Protein AF-A0AAD6XLP4-F1 (afdb_monomer_lite)

Foldseek 3Di:
DVLVVVLVVLVVVLVVCCVPCVPDDVVVVVLSVVLNVLSVVLVVLVVVLCCVVCPVCPPPVVSVVDPPPSNLCNLQSVLVSLLSVLVVVLVVCVVVPVDNPVNVVSVVVSVVSNVVSVVVSVVVVVVD

pLDDT: mean 75.79, std 9.92, range [48.72, 87.31]

Secondary structure (DSSP, 8-state):
-HHHHHHHHHHHHHHHHHHH-TTS-HHHHHHHHHHHHHHHHHHHHHHHHHHIIIIISTT-HHHHHS--TTTTTHHHHHHHHHHHHHHHHHHHHHHH-S--HHHHHHHHHHHHHHHHHHHHHHHHHHH-

Radius of gyration: 17.96 Å; chains: 1; bounding box: 37×32×52 Å

Sequence (128 aa):
MWSYGLYGMLVVQVYMYSEVFPKDRRGIKILVWSMFILETIFTIFTTIAAWNDYGRGWGDLQTLVVIDWSWSPLPGLNAILAGMAQSFYIWRIWSLMNALWLPIGIGCVMVMQVTTAFYFGAVVRFFI

Structure (mmCIF, N/CA/C/O backbone):
data_AF-A0AAD6XLP4-F1
#
_entry.id   AF-A0AAD6XLP4-F1
#
loop_
_atom_site.group_PDB
_atom_site.id
_atom_site.type_symbol
_atom_site.label_atom_id
_atom_site.label_alt_id
_atom_site.label_comp_id
_atom_site.label_asym_id
_atom_site.label_entity_id
_atom_site.label_seq_id
_atom_site.pdbx_PDB_ins_code
_atom_site.Cartn_x
_atom_site.Cartn_y
_atom_site.Cartn_z
_atom_site.occupancy
_atom_site.B_iso_or_equiv
_atom_site.auth_seq_id
_atom_site.auth_comp_id
_atom_site.auth_asym_id
_atom_site.auth_atom_id
_atom_site.pdbx_PDB_model_num
ATOM 1 N N . MET A 1 1 ? -5.030 5.029 -13.442 1.00 56.72 1 MET A N 1
ATOM 2 C CA . MET A 1 1 ? -5.777 6.310 -13.503 1.00 56.72 1 MET A CA 1
ATOM 3 C C . MET A 1 1 ? -6.787 6.459 -12.365 1.00 56.72 1 MET A C 1
ATOM 5 O O . MET A 1 1 ? -6.678 7.437 -11.642 1.00 56.72 1 MET A O 1
ATOM 9 N N . TRP A 1 2 ? -7.692 5.499 -12.121 1.00 69.75 2 TRP A N 1
ATOM 10 C CA . TRP A 1 2 ? -8.629 5.544 -10.975 1.00 69.75 2 TRP A CA 1
ATOM 11 C C . TRP A 1 2 ? -7.956 5.609 -9.590 1.00 69.75 2 TRP A C 1
ATOM 13 O O . TRP A 1 2 ? -8.510 6.188 -8.658 1.00 69.75 2 TRP A O 1
ATOM 23 N N . SER A 1 3 ? -6.737 5.078 -9.472 1.00 74.62 3 SER A N 1
ATOM 24 C CA . SER A 1 3 ? -5.952 5.028 -8.233 1.00 74.62 3 SER A CA 1
ATOM 25 C C . SER A 1 3 ? -5.701 6.405 -7.606 1.00 74.62 3 SER A C 1
ATOM 27 O O . SER A 1 3 ? -5.792 6.538 -6.394 1.00 74.62 3 SER A O 1
ATOM 29 N N . TYR A 1 4 ? -5.483 7.453 -8.409 1.00 78.56 4 TYR A N 1
ATOM 30 C CA . TYR A 1 4 ? -5.240 8.809 -7.893 1.00 78.56 4 TYR A CA 1
ATOM 31 C C . TYR A 1 4 ? -6.478 9.415 -7.212 1.00 78.56 4 TYR A C 1
ATOM 33 O O . TYR A 1 4 ? -6.361 10.106 -6.202 1.00 78.56 4 TYR A O 1
ATOM 41 N N . GLY A 1 5 ? -7.678 9.123 -7.727 1.00 82.19 5 GLY A N 1
ATOM 42 C CA . GLY A 1 5 ? -8.930 9.549 -7.096 1.00 82.19 5 GLY A CA 1
ATOM 43 C C . GLY A 1 5 ? -9.208 8.789 -5.796 1.00 82.19 5 GLY A C 1
ATOM 44 O O . GLY A 1 5 ? -9.621 9.383 -4.800 1.00 82.19 5 GLY A O 1
ATOM 45 N N . LEU A 1 6 ? -8.923 7.483 -5.783 1.00 82.88 6 LEU A N 1
ATOM 46 C CA . LEU A 1 6 ? -9.027 6.646 -4.583 1.00 82.88 6 LEU A CA 1
ATOM 47 C C . LEU A 1 6 ? -8.020 7.065 -3.505 1.00 82.88 6 LEU A C 1
ATOM 49 O O . LEU A 1 6 ? -8.377 7.093 -2.330 1.00 82.88 6 LEU A O 1
ATOM 53 N N . TYR A 1 7 ? -6.815 7.481 -3.899 1.00 83.75 7 TYR A N 1
ATOM 54 C CA . TYR A 1 7 ? -5.825 8.055 -2.991 1.00 83.75 7 TYR A CA 1
ATOM 55 C C . TYR A 1 7 ? -6.348 9.331 -2.314 1.00 83.75 7 TYR A C 1
ATOM 57 O O . TYR A 1 7 ? -6.255 9.468 -1.096 1.00 83.75 7 TYR A O 1
ATOM 65 N N . GLY A 1 8 ? -6.998 10.226 -3.067 1.00 82.75 8 GLY A N 1
ATOM 66 C CA . GLY A 1 8 ? -7.658 11.407 -2.498 1.00 82.75 8 GLY A CA 1
ATOM 67 C C . GLY A 1 8 ? -8.740 11.052 -1.470 1.00 82.75 8 GLY A C 1
ATOM 68 O O . GLY A 1 8 ? -8.792 11.646 -0.393 1.00 82.75 8 GLY A O 1
ATOM 69 N N . MET A 1 9 ? -9.564 10.037 -1.748 1.00 86.94 9 MET A N 1
ATOM 70 C CA . MET A 1 9 ? -10.538 9.532 -0.770 1.00 86.94 9 MET A CA 1
ATOM 71 C C . MET A 1 9 ? -9.865 8.944 0.476 1.00 86.94 9 MET A C 1
ATOM 73 O O . MET A 1 9 ? -10.330 9.186 1.588 1.00 86.94 9 MET A O 1
ATOM 77 N N . LEU A 1 10 ? -8.762 8.213 0.311 1.00 85.69 10 LEU A N 1
ATOM 78 C CA . LEU A 1 10 ? -8.002 7.629 1.414 1.00 85.69 10 LEU A CA 1
ATOM 79 C C . LEU A 1 10 ? -7.412 8.712 2.335 1.00 85.69 10 LEU A C 1
ATOM 81 O O . LEU A 1 10 ? -7.503 8.586 3.554 1.00 85.69 10 LEU A O 1
ATOM 85 N N . VAL A 1 11 ? -6.910 9.822 1.781 1.00 86.56 11 VAL A N 1
ATOM 86 C CA . VAL A 1 11 ? -6.460 10.989 2.569 1.00 86.56 11 VAL A CA 1
ATOM 87 C C . VAL A 1 11 ? -7.596 11.524 3.450 1.00 86.56 11 VAL A C 1
ATOM 89 O O . VAL A 1 11 ? -7.409 11.733 4.650 1.00 86.56 11 VAL A O 1
ATOM 92 N N . VAL A 1 12 ? -8.794 11.697 2.882 1.00 86.81 12 VAL A N 1
ATOM 93 C CA . VAL A 1 12 ? -9.970 12.177 3.630 1.00 86.81 12 VAL A CA 1
ATOM 94 C C . VAL A 1 12 ? -10.379 11.183 4.721 1.00 86.81 12 VAL A C 1
ATOM 96 O O . VAL A 1 12 ? -10.708 11.595 5.835 1.00 86.81 12 VAL A O 1
ATOM 99 N N . GLN A 1 13 ? -10.321 9.878 4.441 1.00 84.62 13 GLN A N 1
ATOM 100 C CA . GLN A 1 13 ? -10.617 8.832 5.425 1.00 84.62 13 GLN A CA 1
ATOM 101 C C . GLN A 1 13 ? -9.659 8.878 6.625 1.00 84.62 13 GLN A C 1
ATOM 103 O O . GLN A 1 13 ? -10.112 8.803 7.768 1.00 84.62 13 GLN A O 1
ATOM 108 N N . VAL A 1 14 ? -8.353 9.048 6.386 1.00 84.88 14 VAL A N 1
ATOM 109 C CA . VAL A 1 14 ? -7.335 9.159 7.449 1.00 84.88 14 VAL A CA 1
ATOM 110 C C . VAL A 1 14 ? -7.518 10.439 8.267 1.00 84.88 14 VAL A C 1
ATOM 112 O O . VAL A 1 14 ? -7.403 10.414 9.498 1.00 84.88 14 VAL A O 1
ATOM 115 N N . TYR A 1 15 ? -7.844 11.546 7.598 1.00 84.19 15 TYR A N 1
ATOM 116 C CA . TYR A 1 15 ? -8.113 12.823 8.251 1.00 84.19 15 TYR A CA 1
ATOM 117 C C . TYR A 1 15 ? -9.326 12.732 9.188 1.00 84.19 15 TYR A C 1
ATOM 119 O O . TYR A 1 15 ? -9.201 12.995 10.384 1.00 84.19 15 TYR A O 1
ATOM 127 N N . MET A 1 16 ? -10.470 12.248 8.687 1.00 83.56 16 MET A N 1
ATOM 128 C CA . MET A 1 16 ? -11.672 12.075 9.511 1.00 83.56 16 MET A CA 1
ATOM 129 C C . MET A 1 16 ? -11.451 11.103 10.675 1.00 83.56 16 MET A C 1
ATOM 131 O O . MET A 1 16 ? -11.938 11.343 11.778 1.00 83.56 16 MET A O 1
ATOM 135 N N . TYR A 1 17 ? -10.696 10.021 10.467 1.00 81.56 17 TYR A N 1
ATOM 136 C CA . TYR A 1 17 ? -10.372 9.076 11.538 1.00 81.56 17 TYR A CA 1
ATOM 137 C C . TYR A 1 17 ? -9.555 9.725 12.667 1.00 81.56 17 TYR A C 1
ATOM 139 O O . TYR A 1 17 ? -9.792 9.449 13.846 1.00 81.56 17 TYR A O 1
ATOM 147 N N . SER A 1 18 ? -8.618 10.608 12.314 1.00 79.94 18 SER A N 1
ATOM 148 C CA . SER A 1 18 ? -7.764 11.303 13.283 1.00 79.94 18 SER A CA 1
ATOM 14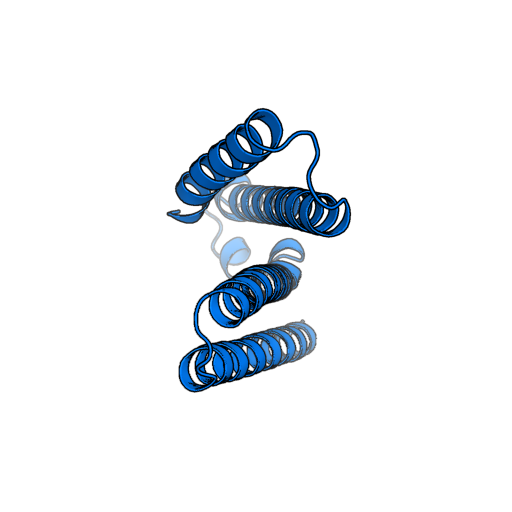9 C C . SER A 1 18 ? -8.551 12.283 14.158 1.00 79.94 18 SER A C 1
ATOM 151 O O . SER A 1 18 ? -8.300 12.346 15.362 1.00 79.94 18 SER A O 1
ATOM 153 N N . GLU A 1 19 ? -9.528 12.980 13.572 1.00 80.56 19 GLU A N 1
ATOM 154 C CA . GLU A 1 19 ? -10.409 13.940 14.257 1.00 80.56 19 GLU A CA 1
ATOM 155 C C . GLU A 1 19 ? -11.461 13.254 15.145 1.00 80.56 19 GLU A C 1
ATOM 157 O O . GLU A 1 19 ? -11.646 13.622 16.304 1.00 80.56 19 GLU A O 1
ATOM 162 N N . VAL A 1 20 ? -12.144 12.223 14.634 1.00 79.31 20 VAL A N 1
ATOM 163 C CA . VAL A 1 20 ? -13.292 11.607 15.330 1.00 79.31 20 VAL A CA 1
ATOM 164 C C . VAL A 1 20 ? -12.857 10.677 16.470 1.00 79.31 20 VAL A C 1
ATOM 166 O O . VAL A 1 20 ? -13.566 10.551 17.469 1.00 79.31 20 VAL A O 1
ATOM 169 N N . PHE A 1 21 ? -11.682 10.042 16.372 1.00 73.19 21 PHE A N 1
ATOM 170 C CA . PHE A 1 21 ? -11.243 9.016 17.328 1.00 73.19 21 PHE A CA 1
ATOM 171 C C . PHE A 1 21 ? -9.866 9.315 17.967 1.00 73.19 21 PHE A C 1
ATOM 173 O O . PHE A 1 21 ? -8.906 8.535 17.857 1.00 73.19 21 PHE A O 1
ATOM 180 N N . PRO A 1 22 ? -9.721 10.417 18.731 1.00 68.69 22 PRO A N 1
ATOM 181 C CA . PRO A 1 22 ? -8.441 10.796 19.335 1.00 68.69 22 PRO A CA 1
ATOM 182 C C . PRO A 1 22 ? -7.965 9.813 20.425 1.00 68.69 22 PRO A C 1
ATOM 184 O O . PRO A 1 22 ? -6.758 9.618 20.579 1.00 68.69 22 PRO A O 1
ATOM 187 N N . LYS A 1 23 ? -8.878 9.117 21.121 1.00 66.69 23 LYS A N 1
ATOM 188 C CA . LYS A 1 23 ? -8.579 8.205 22.251 1.00 66.69 23 LYS A CA 1
ATOM 189 C C . LYS A 1 23 ? -8.483 6.711 21.906 1.00 66.69 23 LYS A C 1
ATOM 191 O O . LYS A 1 23 ? -8.367 5.889 22.811 1.00 66.69 23 LYS A O 1
ATOM 196 N N . ASP A 1 24 ? -8.538 6.353 20.630 1.00 72.50 24 ASP A N 1
ATOM 197 C CA . ASP A 1 24 ? -8.687 4.952 20.231 1.00 72.50 24 ASP A CA 1
ATOM 198 C C . ASP A 1 24 ? -7.402 4.111 20.336 1.00 72.50 24 ASP A C 1
ATOM 200 O O . ASP A 1 24 ? -6.289 4.638 20.462 1.00 72.50 24 ASP A O 1
ATOM 204 N N . ARG A 1 25 ? -7.553 2.779 20.271 1.00 72.25 25 ARG A N 1
ATOM 205 C CA . ARG A 1 25 ? -6.446 1.813 20.420 1.00 72.25 25 ARG A CA 1
ATOM 206 C C . ARG A 1 25 ? -5.295 2.119 19.451 1.00 72.25 25 ARG A C 1
ATOM 208 O O . ARG A 1 25 ? -5.457 2.077 18.233 1.00 72.25 25 ARG A O 1
ATOM 215 N N . ARG A 1 26 ? -4.090 2.328 20.005 1.00 74.81 26 ARG A N 1
ATOM 216 C CA . ARG A 1 2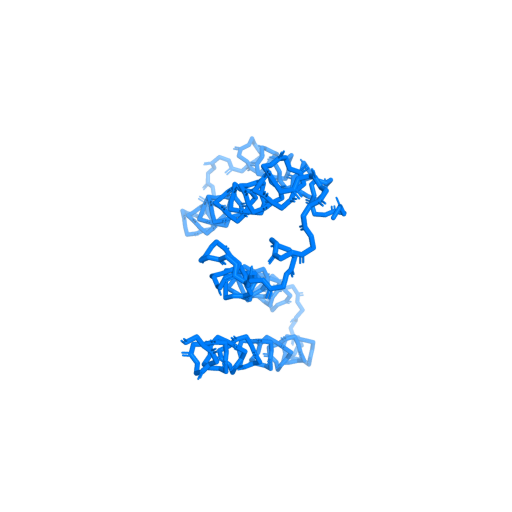6 ? -2.861 2.681 19.260 1.00 74.81 26 ARG A CA 1
ATOM 217 C C . ARG A 1 26 ? -2.537 1.723 18.104 1.00 74.81 26 ARG A C 1
ATOM 219 O O . ARG A 1 26 ? -1.987 2.168 17.106 1.00 74.81 26 ARG A O 1
ATOM 226 N N . GLY A 1 27 ? -2.912 0.446 18.207 1.00 74.25 27 GLY A N 1
ATOM 227 C CA . GLY A 1 27 ? -2.683 -0.546 17.148 1.00 74.25 27 GLY A CA 1
ATOM 228 C C . GLY A 1 27 ? -3.387 -0.218 15.825 1.00 74.25 27 GLY A C 1
ATOM 229 O O . GLY A 1 27 ? -2.778 -0.342 14.768 1.00 74.25 27 GLY A O 1
ATOM 230 N N . ILE A 1 28 ? -4.631 0.274 15.872 1.00 76.50 28 ILE A N 1
ATOM 231 C CA . ILE A 1 28 ? -5.383 0.636 14.658 1.00 76.50 28 ILE A CA 1
ATOM 232 C C . ILE A 1 28 ? -4.789 1.902 14.038 1.00 76.50 28 ILE A C 1
ATOM 234 O O . ILE A 1 28 ? -4.600 1.964 12.828 1.00 76.50 28 ILE A O 1
ATOM 238 N N . LYS A 1 29 ? -4.394 2.873 14.871 1.00 78.75 29 LYS A N 1
ATOM 239 C CA . LYS A 1 29 ? -3.696 4.082 14.412 1.00 78.75 29 LYS A CA 1
ATOM 240 C C . LYS A 1 29 ? -2.405 3.749 13.668 1.00 78.75 29 LYS A C 1
ATOM 242 O O . LYS A 1 29 ? -2.194 4.272 12.581 1.00 78.75 29 LYS A O 1
ATOM 247 N N . ILE A 1 30 ? -1.571 2.866 14.221 1.00 81.88 30 ILE A N 1
ATOM 248 C CA . ILE A 1 30 ? -0.317 2.444 13.576 1.00 81.88 30 ILE A CA 1
ATOM 249 C C . ILE A 1 30 ? -0.600 1.785 12.222 1.00 81.88 30 ILE A C 1
ATOM 251 O O . ILE A 1 30 ? 0.061 2.119 11.242 1.00 81.88 30 ILE A O 1
ATOM 255 N N . LEU A 1 31 ? -1.607 0.909 12.144 1.00 81.19 31 LEU A N 1
ATOM 256 C CA . LEU A 1 31 ? -2.002 0.280 10.881 1.00 81.19 31 LEU A CA 1
ATOM 257 C C . LEU A 1 31 ? -2.445 1.308 9.833 1.00 81.19 31 LEU A C 1
ATOM 259 O O . LEU A 1 31 ? -1.922 1.287 8.721 1.00 81.19 31 LEU A O 1
ATOM 263 N N . VAL A 1 32 ? -3.336 2.236 10.192 1.00 82.81 32 VAL A N 1
ATOM 264 C CA . VAL A 1 32 ? -3.838 3.277 9.276 1.00 82.81 32 VAL A CA 1
ATOM 265 C C . VAL A 1 32 ? -2.700 4.166 8.764 1.00 82.81 32 VAL A C 1
ATOM 267 O O . VAL A 1 32 ? -2.599 4.407 7.563 1.00 82.81 32 VAL A O 1
ATOM 270 N N . TRP A 1 33 ? -1.793 4.593 9.648 1.00 84.25 33 TRP A N 1
ATOM 271 C CA . TRP A 1 33 ? -0.621 5.376 9.251 1.00 84.25 33 TRP A CA 1
ATOM 272 C C . TRP A 1 33 ? 0.344 4.581 8.365 1.00 84.25 33 TRP A C 1
ATOM 274 O O . TRP A 1 33 ? 0.851 5.121 7.384 1.00 84.25 33 TRP A O 1
ATOM 284 N N . SER A 1 34 ? 0.567 3.295 8.658 1.00 85.25 34 SER A N 1
ATOM 285 C CA . SER A 1 34 ? 1.416 2.436 7.824 1.00 85.25 34 SER A CA 1
ATOM 286 C C . SER A 1 34 ? 0.842 2.244 6.416 1.00 85.25 34 SER A C 1
ATOM 288 O O . SER A 1 34 ? 1.584 2.372 5.447 1.00 85.25 34 SER A O 1
ATOM 290 N N . MET A 1 35 ? -0.476 2.038 6.288 1.00 86.00 35 MET A N 1
ATOM 291 C CA . MET A 1 35 ? -1.166 1.969 4.995 1.00 86.00 35 MET A CA 1
ATOM 292 C C . MET A 1 35 ? -1.030 3.269 4.209 1.00 86.00 35 MET A C 1
ATOM 294 O O . MET A 1 35 ? -0.721 3.232 3.023 1.00 86.00 35 MET A O 1
ATOM 298 N N . PHE A 1 36 ? -1.232 4.410 4.871 1.00 86.62 36 PHE A N 1
ATOM 299 C CA . PHE A 1 36 ? -1.114 5.723 4.243 1.00 86.62 36 PHE A CA 1
ATOM 300 C C . PHE A 1 36 ? 0.286 5.961 3.664 1.00 86.62 36 PHE A C 1
ATOM 302 O O . PHE A 1 36 ? 0.431 6.373 2.512 1.00 86.62 36 PHE A O 1
ATOM 309 N N . ILE A 1 37 ? 1.325 5.652 4.444 1.00 87.31 37 ILE A N 1
ATOM 310 C CA . ILE A 1 37 ? 2.719 5.778 4.004 1.00 87.31 37 ILE A CA 1
ATOM 311 C C . ILE A 1 37 ? 2.998 4.832 2.833 1.00 87.31 37 ILE A C 1
ATOM 313 O O . ILE A 1 37 ? 3.590 5.256 1.840 1.00 87.31 37 ILE A O 1
ATOM 317 N N . LEU A 1 38 ? 2.557 3.573 2.922 1.00 86.88 38 LEU A N 1
ATOM 318 C CA . LEU A 1 38 ? 2.785 2.587 1.866 1.00 86.88 38 LEU A CA 1
ATOM 319 C C . LEU A 1 38 ? 2.112 3.001 0.550 1.00 86.88 38 LEU A C 1
ATOM 321 O O . LEU A 1 38 ? 2.740 2.910 -0.504 1.00 86.88 38 LEU A O 1
ATOM 325 N N . GLU A 1 39 ? 0.878 3.514 0.611 1.00 86.38 39 GLU A N 1
ATOM 326 C CA . GLU A 1 39 ? 0.183 4.014 -0.581 1.00 86.38 39 GLU A CA 1
ATOM 327 C C . GLU A 1 39 ? 0.862 5.245 -1.181 1.00 86.38 39 GLU A C 1
ATOM 329 O O . GLU A 1 39 ? 0.967 5.402 -2.398 1.00 86.38 39 GLU A O 1
ATOM 334 N N . THR A 1 40 ? 1.359 6.134 -0.321 1.00 87.19 40 THR A N 1
ATOM 335 C CA . THR A 1 40 ? 2.092 7.320 -0.771 1.00 87.19 40 THR A CA 1
ATOM 336 C C . THR A 1 40 ? 3.341 6.901 -1.545 1.00 87.19 40 THR A C 1
ATOM 338 O O . THR A 1 40 ? 3.596 7.412 -2.635 1.00 87.19 40 THR A O 1
ATOM 341 N N . ILE A 1 41 ? 4.093 5.923 -1.027 1.00 86.75 41 ILE A N 1
ATOM 342 C CA . ILE A 1 41 ? 5.273 5.369 -1.701 1.00 86.75 41 ILE A CA 1
ATOM 343 C C . ILE A 1 41 ? 4.875 4.760 -3.050 1.00 86.75 41 ILE A C 1
ATOM 345 O O . ILE A 1 41 ? 5.484 5.089 -4.067 1.00 86.75 41 ILE A O 1
ATOM 349 N N . PHE A 1 42 ? 3.832 3.927 -3.088 1.00 85.38 42 PHE A N 1
ATOM 350 C CA . PHE A 1 42 ? 3.339 3.334 -4.332 1.00 85.38 42 PHE A CA 1
ATOM 351 C C . PHE A 1 42 ? 2.943 4.400 -5.370 1.00 85.38 42 PHE A C 1
ATOM 353 O O . PHE A 1 42 ? 3.331 4.325 -6.539 1.00 85.38 42 PHE A O 1
ATOM 360 N N . THR A 1 43 ? 2.248 5.451 -4.939 1.00 85.81 43 THR A N 1
ATOM 361 C CA . THR A 1 43 ? 1.842 6.573 -5.797 1.00 85.81 43 THR A CA 1
ATOM 362 C C . THR A 1 43 ? 3.048 7.357 -6.336 1.00 85.81 43 THR A C 1
ATOM 364 O O . THR A 1 43 ? 3.055 7.784 -7.492 1.00 85.81 43 THR A O 1
ATOM 367 N N . ILE A 1 44 ? 4.115 7.510 -5.546 1.00 85.12 44 ILE A N 1
ATOM 368 C CA . ILE A 1 44 ? 5.365 8.140 -6.000 1.00 85.12 44 ILE A CA 1
ATOM 369 C C . ILE A 1 44 ? 6.053 7.271 -7.059 1.00 85.12 44 ILE A C 1
ATOM 371 O O . ILE A 1 44 ? 6.396 7.776 -8.127 1.00 85.12 44 ILE A O 1
ATOM 375 N N . PHE A 1 45 ? 6.213 5.967 -6.805 1.00 82.12 45 PHE A N 1
ATOM 376 C CA . PHE A 1 45 ? 6.838 5.045 -7.761 1.00 82.12 45 PHE A CA 1
ATOM 377 C C . PHE A 1 45 ? 6.073 4.983 -9.086 1.00 82.12 45 PHE A C 1
ATOM 379 O O . PHE A 1 45 ? 6.687 5.054 -10.148 1.00 82.12 45 PHE A O 1
ATOM 386 N N . THR A 1 46 ? 4.740 4.923 -9.036 1.00 82.12 46 THR A N 1
ATOM 387 C CA . THR A 1 46 ? 3.903 4.954 -10.248 1.00 82.12 46 THR A CA 1
ATOM 388 C C . THR A 1 46 ? 4.037 6.271 -11.010 1.00 82.12 46 THR A C 1
ATOM 390 O O . THR A 1 46 ? 4.057 6.263 -12.238 1.00 82.12 46 THR A O 1
ATOM 393 N N . THR A 1 47 ? 4.192 7.397 -10.310 1.00 82.50 47 THR A N 1
ATOM 394 C CA . THR A 1 47 ? 4.404 8.709 -10.941 1.00 82.50 47 THR A CA 1
ATOM 395 C C . THR A 1 47 ? 5.778 8.811 -11.607 1.00 82.50 47 THR A C 1
ATOM 397 O O . THR A 1 47 ? 5.873 9.326 -12.716 1.00 82.50 47 THR A O 1
ATOM 400 N N . ILE A 1 48 ? 6.836 8.286 -10.978 1.00 80.69 48 ILE A N 1
ATOM 401 C CA . ILE A 1 48 ? 8.188 8.252 -11.565 1.00 80.69 48 ILE A CA 1
ATOM 402 C C . ILE A 1 48 ? 8.221 7.342 -12.795 1.00 80.69 48 ILE A C 1
ATOM 404 O O . ILE A 1 48 ? 8.767 7.736 -13.823 1.00 80.69 48 ILE A O 1
ATOM 408 N N . ALA A 1 49 ? 7.611 6.156 -12.708 1.00 76.50 49 ALA A N 1
ATOM 409 C CA . ALA A 1 49 ? 7.492 5.234 -13.834 1.00 76.50 49 ALA A CA 1
ATOM 410 C C . ALA A 1 49 ? 6.745 5.889 -15.008 1.00 76.50 49 ALA A C 1
ATOM 412 O O . ALA A 1 49 ? 7.255 5.926 -16.123 1.00 76.50 49 ALA A O 1
ATOM 413 N N . ALA A 1 50 ? 5.601 6.527 -14.736 1.00 77.19 50 ALA A N 1
ATOM 414 C CA . ALA A 1 50 ? 4.860 7.270 -15.750 1.00 77.19 50 ALA A CA 1
ATOM 415 C C . ALA A 1 50 ? 5.678 8.433 -16.345 1.00 77.19 50 ALA A C 1
ATOM 417 O O . ALA A 1 50 ? 5.613 8.685 -17.544 1.00 77.19 50 ALA A O 1
ATOM 418 N N . TRP A 1 51 ? 6.467 9.144 -15.538 1.00 75.06 51 TRP A N 1
ATOM 419 C CA . TRP A 1 51 ? 7.305 10.237 -16.031 1.00 75.06 51 TRP A CA 1
ATOM 420 C C . TRP A 1 51 ? 8.462 9.755 -16.917 1.00 75.06 51 TRP A C 1
ATOM 422 O O . TRP A 1 51 ? 8.793 10.417 -17.901 1.00 75.06 51 TRP A O 1
ATOM 432 N N . ASN A 1 52 ? 9.078 8.613 -16.607 1.00 71.06 52 ASN A N 1
ATOM 433 C CA . ASN A 1 52 ? 10.122 8.040 -17.458 1.00 71.06 52 ASN A CA 1
ATOM 434 C C . ASN A 1 52 ? 9.553 7.595 -18.814 1.00 71.06 52 ASN A C 1
ATOM 436 O O . ASN A 1 52 ? 10.096 7.997 -19.844 1.00 71.06 52 ASN A O 1
ATOM 440 N N . ASP A 1 53 ? 8.429 6.875 -18.813 1.00 67.56 53 ASP A N 1
ATOM 441 C CA . ASP A 1 53 ? 7.831 6.329 -20.037 1.00 67.56 53 ASP A CA 1
ATOM 442 C C . ASP A 1 53 ? 7.237 7.423 -20.934 1.00 67.56 53 ASP A C 1
ATOM 444 O O . ASP A 1 53 ? 7.486 7.457 -22.138 1.00 67.56 53 ASP A O 1
ATOM 448 N N . TYR A 1 54 ? 6.460 8.345 -20.355 1.00 67.88 54 TYR A N 1
ATOM 449 C CA . TYR A 1 54 ? 5.743 9.368 -21.125 1.00 67.88 54 TYR A CA 1
ATOM 450 C C . TYR A 1 54 ? 6.509 10.685 -21.260 1.00 67.88 54 TYR A C 1
ATOM 452 O O . TYR A 1 54 ? 6.253 11.435 -22.198 1.00 67.88 54 TYR A O 1
ATOM 460 N N . GLY A 1 55 ? 7.406 10.997 -20.323 1.00 66.88 55 GLY A N 1
ATOM 461 C CA . GLY A 1 55 ? 8.146 12.258 -20.299 1.00 66.88 55 GLY A CA 1
ATOM 462 C C . GLY A 1 55 ? 9.496 12.166 -21.005 1.00 66.88 55 GLY A C 1
ATOM 463 O O . GLY A 1 55 ? 9.757 12.927 -21.932 1.00 66.88 55 GLY A O 1
ATOM 464 N N . ARG A 1 56 ? 10.368 11.244 -20.573 1.00 61.16 56 ARG A N 1
ATOM 465 C CA . ARG A 1 56 ? 11.722 11.094 -21.146 1.00 61.16 56 ARG A CA 1
ATOM 466 C C . ARG A 1 56 ? 11.750 10.300 -22.453 1.00 61.16 56 ARG A C 1
ATOM 468 O O . ARG A 1 56 ? 12.542 10.644 -23.322 1.00 61.16 56 ARG A O 1
ATOM 475 N N . GLY A 1 57 ? 10.905 9.278 -22.588 1.00 61.03 57 GLY A N 1
ATOM 476 C CA . GLY A 1 57 ? 10.821 8.403 -23.766 1.00 61.03 57 GLY A CA 1
ATOM 477 C C . GLY A 1 57 ? 9.803 8.833 -24.827 1.00 61.03 57 GLY A C 1
ATOM 478 O O . GLY A 1 57 ? 9.384 8.006 -25.636 1.00 61.03 57 GLY A O 1
ATOM 479 N N . TRP A 1 58 ? 9.345 10.092 -24.831 1.00 56.72 58 TRP A N 1
ATOM 480 C CA . TRP A 1 58 ? 8.286 10.524 -25.749 1.00 56.72 58 TRP A CA 1
ATOM 481 C C . TRP A 1 58 ? 8.747 10.431 -27.215 1.00 56.72 58 TRP A C 1
ATOM 483 O O . TRP A 1 58 ? 9.507 11.270 -27.694 1.00 56.72 58 TRP A O 1
ATOM 493 N N . GLY A 1 59 ? 8.287 9.391 -27.920 1.00 58.81 59 GLY A N 1
ATOM 494 C CA . GLY A 1 59 ? 8.614 9.122 -29.325 1.00 58.81 59 GLY A CA 1
ATOM 495 C C . GLY A 1 59 ? 9.586 7.962 -29.580 1.00 58.81 59 GLY A C 1
ATOM 496 O O . GLY A 1 59 ? 9.815 7.648 -30.746 1.00 58.81 59 GLY A O 1
ATOM 497 N N . ASP A 1 60 ? 10.111 7.295 -28.545 1.00 60.16 60 ASP A N 1
ATOM 498 C CA . ASP A 1 60 ? 10.986 6.124 -28.696 1.00 60.16 60 ASP A CA 1
ATOM 499 C C . ASP A 1 60 ? 10.282 4.832 -28.239 1.00 60.16 60 ASP A C 1
ATOM 501 O O . ASP A 1 60 ? 9.981 4.623 -27.064 1.00 60.16 60 ASP A O 1
ATOM 505 N N . LEU A 1 61 ? 10.010 3.936 -29.193 1.00 58.84 61 LEU A N 1
ATOM 506 C CA . LEU A 1 61 ? 9.373 2.637 -28.947 1.00 58.84 61 LEU A CA 1
ATOM 507 C C . LEU A 1 61 ? 10.255 1.699 -28.110 1.00 58.84 61 LEU A C 1
ATOM 509 O O . LEU A 1 61 ? 9.730 0.762 -27.510 1.00 58.84 61 LEU A O 1
ATOM 513 N N . GLN A 1 62 ? 11.571 1.934 -28.038 1.00 55.25 62 GLN A N 1
ATOM 514 C CA . GLN A 1 62 ? 12.464 1.109 -27.222 1.00 55.25 62 GLN A CA 1
ATOM 515 C C . GLN A 1 62 ? 12.263 1.346 -25.723 1.00 55.25 62 GLN A C 1
ATOM 517 O O . GLN A 1 62 ? 12.386 0.402 -24.943 1.00 55.25 62 GLN A O 1
ATOM 522 N N . THR A 1 63 ? 11.863 2.553 -25.312 1.00 55.31 63 THR A N 1
ATOM 523 C CA . THR A 1 63 ? 11.571 2.863 -23.902 1.00 55.31 63 THR A CA 1
ATOM 524 C C . THR A 1 63 ? 10.285 2.185 -23.412 1.00 55.31 63 THR A C 1
ATOM 526 O O . THR A 1 63 ? 10.167 1.905 -22.229 1.00 55.31 63 THR A O 1
ATOM 529 N N . LEU A 1 64 ? 9.354 1.841 -24.315 1.00 52.66 64 LEU A N 1
ATOM 530 C CA . LEU A 1 64 ? 8.167 1.035 -23.985 1.00 52.66 64 LEU A CA 1
ATOM 531 C C . LEU A 1 64 ? 8.454 -0.474 -23.889 1.00 52.66 64 LEU A C 1
ATOM 533 O O . LEU A 1 64 ? 7.674 -1.205 -23.280 1.00 52.66 64 LEU A O 1
ATOM 537 N N . VAL A 1 65 ? 9.521 -0.960 -24.534 1.00 53.81 65 VAL A N 1
ATOM 538 C CA . VAL A 1 65 ? 9.862 -2.394 -24.593 1.00 53.81 65 VAL A CA 1
ATOM 539 C C . VAL A 1 65 ? 10.788 -2.804 -23.446 1.00 53.81 65 VAL A C 1
ATOM 541 O O . VAL A 1 65 ? 10.733 -3.945 -22.989 1.00 53.81 65 VAL A O 1
ATOM 544 N N . VAL A 1 66 ? 11.620 -1.887 -22.951 1.00 53.56 66 VAL A N 1
ATOM 545 C CA . VAL A 1 66 ? 12.506 -2.147 -21.813 1.00 53.56 66 VAL A CA 1
ATOM 546 C C . VAL A 1 66 ? 11.751 -1.859 -20.518 1.00 53.56 66 VAL A C 1
ATOM 548 O O . VAL A 1 66 ? 11.464 -0.711 -20.198 1.00 53.56 66 VAL A O 1
ATOM 551 N N . ILE A 1 67 ? 11.437 -2.913 -19.760 1.00 55.09 67 ILE A N 1
ATOM 552 C CA . ILE A 1 67 ? 10.878 -2.793 -18.408 1.00 55.09 67 ILE A CA 1
ATOM 553 C C . ILE A 1 67 ? 11.923 -2.095 -17.534 1.00 55.09 67 ILE A C 1
ATOM 555 O O . ILE A 1 67 ? 12.905 -2.700 -17.103 1.00 55.09 67 ILE A O 1
ATOM 559 N N . ASP A 1 68 ? 11.714 -0.805 -17.298 1.00 58.56 68 ASP A N 1
ATOM 560 C CA . ASP A 1 68 ? 12.577 0.016 -16.458 1.00 58.56 68 ASP A CA 1
ATOM 561 C C . ASP A 1 68 ? 12.585 -0.535 -15.013 1.00 58.56 68 ASP A C 1
ATOM 563 O O . ASP A 1 68 ? 11.588 -1.096 -14.540 1.00 58.56 68 ASP A O 1
ATOM 567 N N . TRP A 1 69 ? 13.684 -0.363 -14.265 1.00 60.47 69 TRP A N 1
ATOM 568 C CA . TRP A 1 69 ? 13.831 -0.903 -12.893 1.00 60.47 69 TRP A CA 1
ATOM 569 C C . TRP A 1 69 ? 12.673 -0.492 -11.964 1.00 60.47 69 TRP A C 1
ATOM 571 O O . TRP A 1 69 ? 12.279 -1.233 -11.062 1.00 60.47 69 TRP A O 1
ATOM 581 N N . SER A 1 70 ? 12.088 0.678 -12.226 1.00 61.16 70 SER A N 1
ATOM 582 C CA . SER A 1 70 ? 10.954 1.250 -11.499 1.00 61.16 70 SER A CA 1
ATOM 583 C C . SER A 1 70 ? 9.653 0.445 -11.629 1.00 61.16 70 SER A C 1
ATOM 585 O O . SER A 1 70 ? 8.804 0.549 -10.746 1.00 61.16 70 SER A O 1
ATOM 587 N N . TRP A 1 71 ? 9.488 -0.376 -12.675 1.00 64.69 71 TRP A N 1
ATOM 588 C CA . TRP A 1 71 ? 8.289 -1.195 -12.907 1.00 64.69 71 TRP A CA 1
ATOM 589 C C . TRP A 1 71 ? 8.307 -2.542 -12.176 1.00 64.69 71 TRP A C 1
ATOM 591 O O . TRP A 1 71 ? 7.254 -3.051 -11.797 1.00 64.69 71 TRP A O 1
ATOM 601 N N . SER A 1 72 ? 9.491 -3.100 -11.919 1.00 68.38 72 SER A N 1
ATOM 602 C CA . SER A 1 72 ? 9.667 -4.383 -11.222 1.00 68.38 72 SER A CA 1
ATOM 603 C C . SER A 1 72 ? 9.059 -4.433 -9.800 1.00 68.38 72 SER A C 1
ATOM 605 O O . SER A 1 72 ? 8.385 -5.415 -9.475 1.00 68.38 72 SER A O 1
ATOM 607 N N . PRO A 1 73 ? 9.197 -3.400 -8.940 1.00 70.00 73 PRO A N 1
ATOM 608 C CA . PRO A 1 73 ? 8.627 -3.430 -7.590 1.00 70.00 73 PRO A CA 1
ATOM 609 C C . PRO A 1 73 ? 7.127 -3.091 -7.522 1.00 70.00 73 PRO A C 1
ATOM 611 O O . PRO A 1 73 ? 6.493 -3.373 -6.501 1.00 70.00 73 PRO A O 1
ATOM 614 N N . LEU A 1 74 ? 6.534 -2.508 -8.574 1.00 76.44 74 LEU A N 1
ATOM 615 C CA . LEU A 1 74 ? 5.139 -2.041 -8.559 1.00 76.44 74 LEU A CA 1
ATOM 616 C C . LEU A 1 74 ? 4.112 -3.160 -8.283 1.00 76.44 74 LEU A C 1
ATOM 618 O O . LEU A 1 74 ? 3.256 -2.961 -7.416 1.00 76.44 74 LEU A O 1
ATOM 622 N N . PRO A 1 75 ? 4.176 -4.344 -8.928 1.00 78.88 75 PRO A N 1
ATOM 623 C CA . PRO A 1 75 ? 3.233 -5.432 -8.667 1.00 78.88 75 PRO A CA 1
ATOM 624 C C . PRO A 1 75 ? 3.315 -5.949 -7.228 1.00 78.88 75 PRO A C 1
ATOM 626 O O . PRO A 1 75 ? 2.288 -6.238 -6.613 1.00 78.88 75 PRO A O 1
ATOM 629 N N . GLY A 1 76 ? 4.532 -6.030 -6.675 1.00 79.88 76 GLY A N 1
ATOM 630 C CA . GLY A 1 76 ? 4.764 -6.474 -5.302 1.00 79.88 76 GLY A CA 1
ATOM 631 C C . GLY A 1 76 ? 4.193 -5.497 -4.276 1.00 79.88 76 GLY A C 1
ATOM 632 O O . GLY A 1 76 ? 3.468 -5.908 -3.371 1.00 79.88 76 GLY A O 1
ATOM 633 N N . LEU A 1 77 ? 4.453 -4.197 -4.452 1.00 81.00 77 LEU A N 1
ATOM 634 C CA . LEU A 1 77 ? 3.900 -3.148 -3.589 1.00 81.00 77 LEU A CA 1
ATOM 635 C C . LEU A 1 77 ? 2.368 -3.124 -3.632 1.00 81.00 77 LEU A C 1
ATOM 637 O O . LEU A 1 77 ? 1.731 -3.074 -2.580 1.00 81.00 77 LEU A O 1
ATOM 641 N N . ASN A 1 78 ? 1.778 -3.241 -4.824 1.00 84.00 78 ASN A N 1
ATOM 642 C CA . ASN A 1 78 ? 0.326 -3.291 -4.982 1.00 84.00 78 ASN A CA 1
ATOM 643 C C . ASN A 1 78 ? -0.295 -4.506 -4.268 1.00 84.00 78 ASN A C 1
ATOM 645 O O . ASN A 1 78 ? -1.329 -4.383 -3.616 1.00 84.00 78 ASN A O 1
ATOM 649 N N . ALA A 1 79 ? 0.344 -5.676 -4.338 1.00 83.38 79 ALA A N 1
ATOM 650 C CA . ALA A 1 79 ? -0.143 -6.877 -3.662 1.00 83.38 79 ALA A CA 1
ATOM 651 C C . ALA A 1 79 ? -0.052 -6.782 -2.133 1.00 83.38 79 ALA A C 1
ATOM 653 O O . ALA A 1 79 ? -0.977 -7.205 -1.438 1.00 83.38 79 ALA A O 1
ATOM 654 N N . ILE A 1 80 ? 1.024 -6.190 -1.602 1.00 84.31 80 ILE A N 1
ATOM 655 C CA . ILE A 1 80 ? 1.155 -5.922 -0.161 1.00 84.31 80 ILE A CA 1
ATOM 656 C C . ILE A 1 80 ? 0.048 -4.974 0.290 1.00 84.31 80 ILE A C 1
ATOM 658 O O . ILE A 1 80 ? -0.613 -5.231 1.297 1.00 84.31 80 ILE A O 1
ATOM 662 N N . LEU A 1 81 ? -0.191 -3.911 -0.474 1.00 84.94 81 LEU A N 1
ATOM 663 C CA . LEU A 1 81 ? -1.223 -2.944 -0.158 1.00 84.94 81 LEU A CA 1
ATOM 664 C C . LEU A 1 81 ? -2.628 -3.570 -0.177 1.00 84.94 81 LEU A C 1
ATOM 666 O O . LEU A 1 81 ? -3.390 -3.412 0.780 1.00 84.94 81 LEU A O 1
ATOM 670 N N . ALA A 1 82 ? -2.954 -4.335 -1.223 1.00 85.25 82 ALA A N 1
ATOM 671 C CA . ALA A 1 82 ? -4.214 -5.068 -1.317 1.00 85.25 82 ALA A CA 1
ATOM 672 C C . ALA A 1 82 ? -4.378 -6.058 -0.151 1.00 85.25 82 ALA A C 1
ATOM 674 O O . ALA A 1 82 ? -5.453 -6.138 0.447 1.00 85.25 82 ALA A O 1
ATOM 675 N N . GLY A 1 83 ? -3.303 -6.757 0.228 1.00 83.44 83 GLY A N 1
ATOM 676 C CA . GLY A 1 83 ? -3.298 -7.681 1.358 1.00 83.44 83 GLY A CA 1
ATOM 677 C C . GLY A 1 83 ? -3.508 -6.992 2.706 1.00 83.44 83 GLY A C 1
ATOM 678 O O . GLY A 1 83 ? -4.287 -7.472 3.534 1.00 83.44 83 GLY A O 1
ATOM 679 N N . MET A 1 84 ? -2.885 -5.831 2.918 1.00 83.12 84 MET A N 1
ATOM 680 C CA . MET A 1 84 ? -3.129 -5.003 4.099 1.00 83.12 84 MET A CA 1
ATOM 681 C C . MET A 1 84 ? -4.595 -4.554 4.156 1.00 83.12 84 MET A C 1
ATOM 683 O O . MET A 1 84 ? -5.239 -4.698 5.197 1.00 83.12 84 MET A O 1
ATOM 687 N N . ALA A 1 85 ? -5.145 -4.056 3.042 1.00 83.44 85 ALA A N 1
ATOM 688 C CA . ALA A 1 85 ? -6.532 -3.595 2.970 1.00 83.44 85 ALA A CA 1
ATOM 689 C C . ALA A 1 85 ? -7.519 -4.731 3.273 1.00 83.44 85 ALA A C 1
ATOM 691 O O . ALA A 1 85 ? -8.411 -4.583 4.108 1.00 83.44 85 ALA A O 1
ATOM 692 N N . GLN A 1 86 ? -7.323 -5.898 2.656 1.00 84.25 86 GLN A N 1
ATOM 693 C CA . GLN A 1 86 ? -8.150 -7.084 2.888 1.00 84.25 86 GLN A CA 1
ATOM 694 C C . GLN A 1 86 ? -8.051 -7.585 4.329 1.00 84.25 86 GLN A C 1
ATOM 696 O O . GLN A 1 86 ? -9.078 -7.903 4.923 1.00 84.25 86 GLN A O 1
ATOM 701 N N . SER A 1 87 ? -6.859 -7.568 4.931 1.00 82.19 87 SER A N 1
ATOM 702 C CA . SER A 1 87 ? -6.677 -7.912 6.348 1.00 82.19 87 SER A CA 1
ATOM 703 C C . SER A 1 87 ? -7.492 -6.997 7.269 1.00 82.19 87 SER A C 1
ATOM 705 O O . SER A 1 87 ? -8.130 -7.468 8.212 1.00 82.19 87 SER A O 1
ATOM 707 N N . PHE A 1 88 ? -7.540 -5.695 6.968 1.00 81.25 88 PHE A N 1
ATOM 708 C CA . PHE A 1 88 ? -8.360 -4.738 7.712 1.00 81.25 88 PHE A CA 1
ATOM 709 C C . PHE A 1 88 ? -9.863 -5.012 7.552 1.00 81.25 88 PHE A C 1
ATOM 711 O O . PHE A 1 88 ? -10.607 -5.005 8.538 1.00 81.25 88 PHE A O 1
ATOM 718 N N . TYR A 1 89 ? -10.312 -5.315 6.330 1.00 80.31 89 TYR A N 1
ATOM 719 C CA . TYR A 1 89 ? -11.703 -5.697 6.081 1.00 80.31 89 TYR A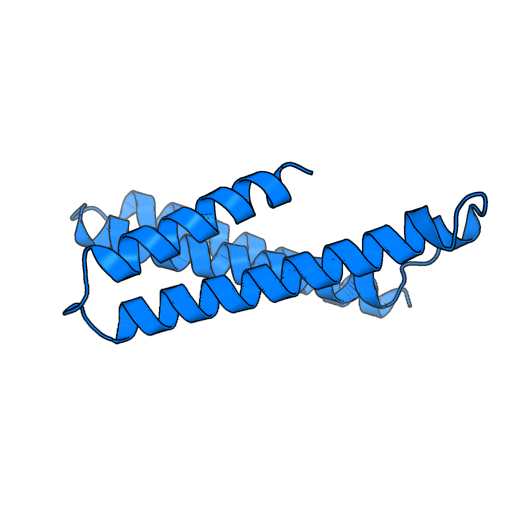 CA 1
ATOM 720 C C . TYR A 1 89 ? -12.084 -6.995 6.794 1.00 80.31 89 TYR A C 1
ATOM 722 O O . TYR A 1 89 ? -13.147 -7.046 7.409 1.00 80.31 89 TYR A O 1
ATOM 730 N N . ILE A 1 90 ? -11.215 -8.009 6.782 1.00 83.12 90 ILE A N 1
ATOM 731 C CA . ILE A 1 90 ? -11.424 -9.276 7.495 1.00 83.12 90 ILE A CA 1
ATOM 732 C C . ILE A 1 90 ? -11.590 -9.021 8.994 1.00 83.12 90 ILE A C 1
ATOM 734 O O . ILE A 1 90 ? -12.566 -9.490 9.579 1.00 83.12 90 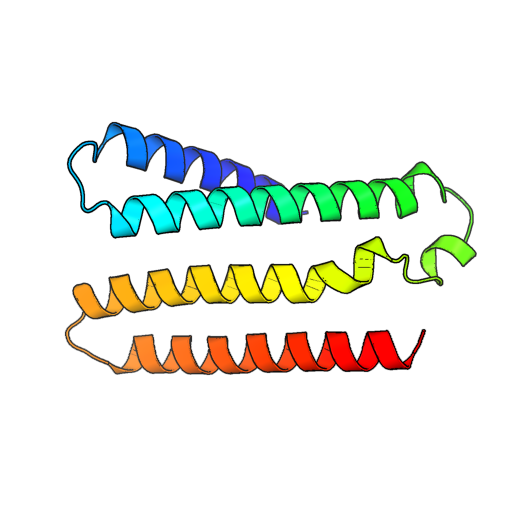ILE A O 1
ATOM 738 N N . TRP A 1 91 ? -10.693 -8.240 9.608 1.00 80.94 91 TRP A N 1
ATOM 739 C CA . TRP A 1 91 ? -10.778 -7.901 11.032 1.00 80.94 91 TRP A CA 1
ATOM 740 C C . TRP A 1 91 ? -12.094 -7.192 11.378 1.00 80.94 91 TRP A C 1
ATOM 742 O O . TRP A 1 91 ? -12.770 -7.556 12.344 1.00 80.94 91 TRP A O 1
ATOM 752 N N . ARG A 1 92 ? -12.500 -6.217 10.557 1.00 76.25 92 ARG A N 1
ATOM 753 C CA . ARG A 1 92 ? -13.737 -5.458 10.773 1.00 76.25 92 ARG A CA 1
ATOM 754 C C . ARG A 1 92 ? -14.988 -6.321 10.586 1.00 76.25 92 ARG A C 1
ATOM 756 O O . ARG A 1 92 ? -15.913 -6.218 11.386 1.00 76.25 92 ARG A O 1
ATOM 763 N N . ILE A 1 93 ? -15.017 -7.172 9.558 1.00 82.62 93 ILE A N 1
ATOM 764 C CA . ILE A 1 93 ? -16.136 -8.088 9.288 1.00 82.62 93 ILE A CA 1
ATOM 765 C C . ILE A 1 93 ? -16.254 -9.113 10.411 1.00 82.62 93 ILE A C 1
ATOM 767 O O . ILE A 1 93 ? -17.353 -9.325 10.908 1.00 82.62 93 ILE A O 1
ATOM 771 N N . TRP A 1 94 ? -15.141 -9.694 10.859 1.00 78.25 94 TRP A N 1
ATOM 772 C CA . TRP A 1 94 ? -15.136 -10.644 11.970 1.00 78.25 94 TRP A CA 1
ATOM 773 C C . TRP A 1 94 ? -15.630 -10.015 13.279 1.00 78.25 94 TRP A C 1
ATOM 775 O O . TRP A 1 94 ? -16.363 -10.649 14.030 1.00 78.25 94 TRP A O 1
ATOM 785 N N . SE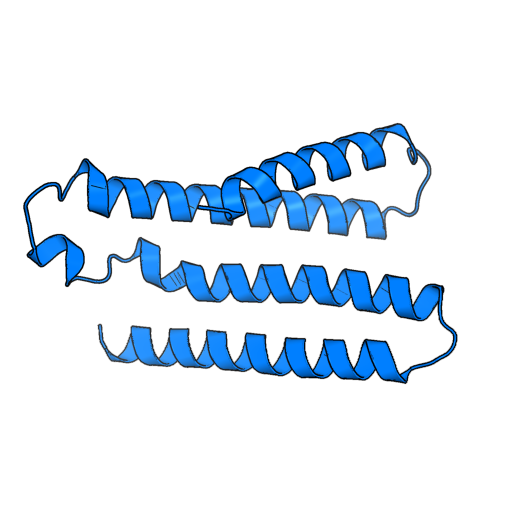R A 1 95 ? -15.302 -8.743 13.526 1.00 76.75 95 SER A N 1
ATOM 786 C CA . SER A 1 95 ? -15.795 -8.021 14.704 1.00 76.75 95 SER A CA 1
ATOM 787 C C . SER A 1 95 ? -17.292 -7.674 14.648 1.00 76.75 95 SER A C 1
ATOM 789 O O . SER A 1 95 ? -17.869 -7.396 15.697 1.00 76.75 95 SER A O 1
ATOM 791 N N . LEU A 1 96 ? -17.911 -7.627 13.461 1.0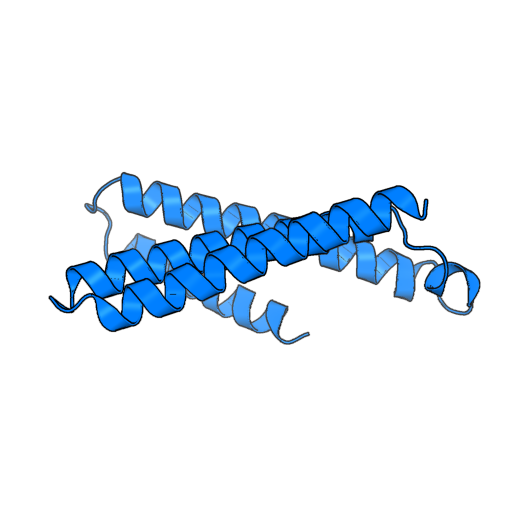0 78.56 96 LEU A N 1
ATOM 792 C CA . LEU A 1 96 ? -19.315 -7.222 13.264 1.00 78.56 96 LEU A CA 1
ATOM 793 C C . LEU A 1 96 ? -20.251 -8.409 13.021 1.00 78.56 96 LEU A C 1
ATOM 795 O O . LEU A 1 96 ? -21.413 -8.390 13.419 1.00 78.56 96 LEU A O 1
ATOM 799 N N . MET A 1 97 ? -19.752 -9.429 12.335 1.00 68.00 97 MET A N 1
ATOM 800 C CA . MET A 1 97 ? -20.510 -10.569 11.856 1.00 68.00 97 MET A CA 1
ATOM 801 C C . MET A 1 97 ? -19.932 -11.807 12.538 1.00 68.00 97 MET A C 1
ATOM 803 O O . MET A 1 97 ? -18.858 -12.277 12.178 1.00 68.00 97 MET A O 1
ATOM 807 N N . ASN A 1 98 ? -20.659 -12.376 13.502 1.00 68.69 98 ASN A N 1
ATOM 808 C CA . ASN A 1 98 ? -20.323 -13.647 14.168 1.00 68.69 98 ASN A CA 1
ATOM 809 C C . ASN A 1 98 ? -20.352 -14.875 13.215 1.00 68.69 98 ASN A C 1
ATOM 811 O O . ASN A 1 98 ? -20.535 -16.007 13.653 1.00 68.69 98 ASN A O 1
ATOM 815 N N . ALA A 1 99 ? -20.205 -14.673 11.903 1.00 65.62 99 ALA A N 1
ATOM 816 C CA . ALA A 1 99 ? -20.222 -15.700 10.872 1.00 65.62 99 ALA A CA 1
ATOM 817 C C . ALA A 1 99 ? -18.944 -15.627 10.020 1.00 65.62 99 ALA A C 1
ATOM 819 O O . ALA A 1 99 ? -18.579 -14.583 9.483 1.00 65.62 99 ALA A O 1
ATOM 820 N N . LEU A 1 100 ? -18.277 -16.776 9.882 1.00 72.12 100 LEU A N 1
ATOM 821 C CA . LEU A 1 100 ? -16.911 -16.892 9.354 1.00 72.12 100 LEU A CA 1
ATOM 822 C C . LEU A 1 100 ? -16.819 -17.043 7.823 1.00 72.12 100 LEU A C 1
ATOM 824 O O . LEU A 1 100 ? -15.726 -16.990 7.271 1.00 72.12 100 LEU A O 1
ATOM 828 N N . TRP A 1 101 ? -17.937 -17.202 7.113 1.00 73.69 101 TRP A N 1
ATOM 829 C CA . TRP A 1 101 ? -17.929 -17.549 5.683 1.00 73.69 101 TRP A CA 1
ATOM 830 C C . TRP A 1 101 ? -17.340 -16.447 4.784 1.00 73.69 101 TRP A C 1
ATOM 832 O O . TRP A 1 101 ? -16.497 -16.725 3.934 1.00 73.69 101 TRP A O 1
ATOM 842 N N . LEU A 1 102 ? -17.734 -15.187 4.996 1.00 76.75 102 LEU A N 1
ATOM 843 C CA . LEU A 1 102 ? -17.210 -14.040 4.241 1.00 76.75 102 LEU A CA 1
ATOM 844 C C . LEU A 1 102 ? -15.715 -13.761 4.492 1.00 76.75 102 LEU A C 1
ATOM 846 O O . LEU A 1 102 ? -14.985 -13.604 3.512 1.00 76.75 102 LEU A O 1
ATOM 850 N N . PRO A 1 103 ? -15.214 -13.715 5.746 1.00 77.94 103 PRO A N 1
ATOM 851 C CA . PRO A 1 103 ? -13.792 -13.475 5.980 1.00 77.94 103 PRO A CA 1
ATOM 852 C C . PRO A 1 103 ? -12.897 -14.598 5.434 1.00 77.94 103 PRO A C 1
ATOM 854 O O . PRO A 1 103 ? -11.805 -14.300 4.954 1.00 77.94 103 PRO A O 1
ATOM 857 N N . ILE A 1 104 ? -13.362 -15.855 5.420 1.00 79.31 104 ILE A N 1
ATOM 858 C CA . ILE A 1 104 ? -12.634 -16.967 4.783 1.00 79.31 104 ILE A CA 1
ATOM 859 C C . ILE A 1 104 ? -12.504 -16.732 3.273 1.00 79.31 104 ILE A C 1
ATOM 861 O O . ILE A 1 104 ? -11.403 -16.837 2.736 1.00 79.31 104 ILE A O 1
ATOM 865 N N . GLY A 1 105 ? -13.593 -16.351 2.596 1.00 81.88 105 GLY A N 1
ATOM 866 C CA . GLY A 1 105 ? -13.563 -16.063 1.158 1.00 81.88 105 GLY A CA 1
ATOM 867 C C . GLY A 1 105 ? -12.586 -14.939 0.797 1.00 81.88 105 GLY A C 1
ATOM 868 O O . GLY A 1 105 ? -11.774 -15.090 -0.115 1.00 81.88 105 GLY A O 1
ATOM 869 N N . ILE A 1 106 ? -12.604 -13.840 1.557 1.00 82.00 106 ILE A N 1
ATOM 870 C CA . ILE A 1 106 ? -11.685 -12.707 1.354 1.00 82.00 106 ILE A CA 1
ATOM 871 C C . ILE A 1 106 ? -10.236 -13.126 1.647 1.00 82.00 106 ILE A C 1
ATOM 873 O O . ILE A 1 106 ? -9.329 -12.756 0.903 1.00 82.00 106 ILE A O 1
ATOM 877 N N . GLY A 1 107 ? -10.013 -13.948 2.677 1.00 81.56 107 GLY A N 1
ATOM 878 C CA . GLY A 1 107 ? -8.695 -14.490 3.007 1.00 81.56 107 GLY A CA 1
ATOM 879 C C . GLY A 1 107 ? -8.119 -15.389 1.909 1.00 81.56 107 GLY A C 1
ATOM 880 O O . GLY A 1 107 ? -6.947 -15.263 1.564 1.00 81.56 107 GLY A O 1
ATOM 881 N N . CYS A 1 108 ? -8.932 -16.249 1.291 1.00 83.31 108 CYS A N 1
ATOM 882 C CA . CYS A 1 108 ? -8.487 -17.069 0.161 1.00 83.31 108 CYS A CA 1
ATOM 883 C C . CYS A 1 108 ? -8.056 -16.207 -1.033 1.00 83.31 108 CYS A C 1
ATOM 885 O O . CYS A 1 108 ? -7.003 -16.450 -1.625 1.00 83.31 108 CYS A O 1
ATOM 887 N N . VAL A 1 109 ? -8.836 -15.170 -1.352 1.00 83.69 109 VAL A N 1
ATOM 888 C CA . VAL A 1 109 ? -8.514 -14.223 -2.429 1.00 83.69 109 VAL A CA 1
ATOM 889 C C . VAL A 1 109 ? -7.222 -13.456 -2.126 1.00 83.69 109 VAL A C 1
ATOM 891 O O . VAL A 1 109 ? -6.406 -13.268 -3.029 1.00 83.69 109 VAL A O 1
ATOM 894 N N . MET A 1 110 ? -6.996 -13.076 -0.865 1.00 84.00 110 MET A N 1
ATOM 895 C CA . MET A 1 110 ? -5.751 -12.445 -0.419 1.00 84.00 110 MET A CA 1
ATOM 896 C C . MET A 1 110 ? -4.537 -13.323 -0.702 1.00 84.00 110 MET A C 1
ATOM 898 O O . MET A 1 110 ? -3.566 -12.866 -1.304 1.00 84.00 110 MET A O 1
ATOM 902 N N . VAL A 1 111 ? -4.596 -14.592 -0.292 1.00 83.56 111 VAL A N 1
ATOM 903 C CA . VAL A 1 111 ? -3.492 -15.537 -0.486 1.00 83.56 111 VAL A CA 1
ATOM 904 C C . VAL A 1 111 ? -3.205 -15.710 -1.974 1.00 83.56 111 VAL A C 1
ATOM 906 O O . VAL A 1 111 ? -2.057 -15.573 -2.384 1.00 83.56 111 VAL A O 1
ATOM 909 N N . MET A 1 112 ? -4.241 -15.903 -2.797 1.00 84.12 112 MET A N 1
ATOM 910 C CA . MET A 1 112 ? -4.082 -16.023 -4.250 1.00 84.12 112 MET A CA 1
ATOM 911 C C . MET A 1 112 ? -3.411 -14.791 -4.873 1.00 84.12 112 MET A C 1
ATOM 913 O O . MET A 1 112 ? -2.516 -14.939 -5.710 1.00 84.12 112 MET A O 1
ATOM 917 N N . GLN A 1 113 ? -3.797 -13.579 -4.461 1.00 82.38 113 GLN A N 1
ATOM 918 C CA . GLN A 1 113 ? -3.198 -12.342 -4.973 1.00 82.38 113 GLN A CA 1
ATOM 919 C C . GLN A 1 113 ? -1.724 -12.214 -4.594 1.00 82.38 113 GLN A C 1
ATOM 921 O O . GLN A 1 113 ? -0.894 -11.911 -5.452 1.00 82.38 113 GLN A O 1
ATOM 926 N N . VAL A 1 114 ? -1.385 -12.497 -3.335 1.00 80.38 114 VAL A N 1
ATOM 927 C CA . VAL A 1 114 ? 0.001 -12.453 -2.860 1.00 80.38 114 VAL A CA 1
ATOM 928 C C . VAL A 1 114 ? 0.848 -13.477 -3.619 1.00 80.38 114 VAL A C 1
ATOM 930 O O . VAL A 1 114 ? 1.889 -13.118 -4.166 1.00 80.38 114 VAL A O 1
ATOM 933 N N . THR A 1 115 ? 0.385 -14.724 -3.748 1.00 82.56 115 THR A N 1
ATOM 934 C CA . THR A 1 115 ? 1.110 -15.769 -4.489 1.00 82.56 115 THR A CA 1
ATOM 935 C C . THR A 1 115 ? 1.337 -15.384 -5.951 1.00 82.56 115 THR A C 1
ATOM 937 O O . THR A 1 115 ? 2.438 -15.566 -6.470 1.00 82.56 115 THR A O 1
ATOM 940 N N . THR A 1 116 ? 0.333 -14.796 -6.604 1.00 80.75 116 THR A N 1
ATOM 941 C CA . THR A 1 116 ? 0.434 -14.364 -8.007 1.00 80.75 116 THR A CA 1
ATOM 942 C C . THR A 1 116 ? 1.443 -13.227 -8.179 1.00 80.75 116 THR A C 1
ATOM 944 O O . THR A 1 116 ? 2.231 -13.236 -9.122 1.00 80.75 116 THR A O 1
ATOM 947 N N . ALA A 1 117 ? 1.480 -12.271 -7.249 1.00 78.38 117 ALA A N 1
ATOM 948 C CA . ALA A 1 117 ? 2.427 -11.161 -7.297 1.00 78.38 117 ALA A CA 1
ATOM 949 C C . ALA A 1 117 ? 3.878 -11.606 -7.062 1.00 78.38 117 ALA A C 1
ATOM 951 O O . ALA A 1 117 ? 4.785 -11.140 -7.752 1.00 78.38 117 ALA A O 1
ATOM 952 N N . PHE A 1 118 ? 4.101 -12.551 -6.142 1.00 76.75 118 PHE A N 1
ATOM 953 C CA . PHE A 1 118 ? 5.418 -13.163 -5.951 1.00 76.75 118 PHE A CA 1
ATOM 954 C C . PHE A 1 118 ? 5.857 -13.978 -7.172 1.00 76.75 118 PHE A C 1
ATOM 956 O O . PHE A 1 118 ? 7.021 -13.900 -7.564 1.00 76.75 118 PHE A O 1
ATOM 963 N N . TYR A 1 119 ? 4.934 -14.708 -7.807 1.00 80.25 119 TYR A N 1
ATOM 964 C CA . TYR A 1 119 ? 5.214 -15.423 -9.052 1.00 80.25 119 TYR A CA 1
ATOM 965 C C . TYR A 1 119 ? 5.611 -14.460 -10.177 1.00 80.25 119 TYR A C 1
ATOM 967 O O . TYR A 1 119 ? 6.629 -14.663 -10.833 1.00 80.25 119 TYR A O 1
ATOM 975 N N . PHE A 1 120 ? 4.868 -13.365 -10.348 1.00 75.44 120 PHE A N 1
ATOM 976 C CA . PHE A 1 120 ? 5.184 -12.343 -11.344 1.00 75.44 120 PHE A CA 1
ATOM 977 C C . PHE A 1 120 ? 6.558 -11.702 -11.093 1.00 75.44 120 PHE A C 1
ATOM 979 O O . PHE A 1 120 ? 7.355 -11.584 -12.019 1.00 75.44 120 PHE A O 1
ATOM 986 N N . GLY A 1 121 ? 6.881 -11.367 -9.839 1.00 71.12 121 GLY A N 1
ATOM 987 C CA . GLY A 1 121 ? 8.200 -10.839 -9.475 1.00 71.12 121 GLY A CA 1
ATOM 988 C C . GLY A 1 121 ? 9.347 -11.821 -9.752 1.00 71.12 121 GLY A C 1
ATOM 989 O O . GLY A 1 121 ? 10.411 -11.410 -10.214 1.00 71.12 121 GLY A O 1
ATOM 990 N N . ALA A 1 122 ? 9.130 -13.121 -9.526 1.00 71.75 122 ALA A N 1
ATOM 991 C CA . ALA A 1 122 ? 10.111 -14.158 -9.844 1.00 71.75 122 ALA A CA 1
ATOM 992 C C . ALA A 1 122 ? 10.326 -14.311 -11.359 1.00 71.75 122 ALA A C 1
ATOM 994 O O . ALA A 1 122 ? 11.465 -14.420 -11.804 1.00 71.75 122 ALA A O 1
ATOM 995 N N . VAL A 1 123 ? 9.249 -14.269 -12.149 1.00 72.38 123 VAL A N 1
ATOM 996 C CA . VAL A 1 123 ? 9.307 -14.370 -13.615 1.00 72.38 123 VAL A CA 1
ATOM 997 C C . VAL A 1 123 ? 9.968 -13.141 -14.239 1.00 72.38 123 VAL A C 1
ATOM 999 O O . VAL A 1 123 ? 10.833 -13.292 -15.096 1.00 72.38 123 VAL A O 1
ATOM 1002 N N . VAL A 1 124 ? 9.628 -11.931 -13.784 1.00 65.50 124 VAL A N 1
ATOM 1003 C CA . VAL A 1 124 ? 10.239 -10.685 -14.284 1.00 65.50 124 VAL A CA 1
ATOM 1004 C C . VAL A 1 124 ? 11.738 -10.650 -13.997 1.00 65.50 124 VAL A C 1
ATOM 1006 O O . VAL A 1 124 ? 12.517 -10.281 -14.868 1.00 65.50 124 VAL A O 1
ATOM 1009 N N . ARG A 1 125 ? 12.166 -11.094 -12.809 1.00 60.78 125 ARG A N 1
ATOM 1010 C CA . ARG A 1 125 ? 13.593 -11.177 -12.464 1.00 60.78 125 ARG A CA 1
ATOM 1011 C C . ARG A 1 125 ? 14.352 -12.240 -13.266 1.00 60.78 125 ARG A C 1
ATOM 1013 O O . ARG A 1 125 ? 15.569 -12.164 -13.339 1.00 60.78 125 ARG A O 1
ATOM 1020 N N . PHE A 1 126 ? 13.655 -13.227 -13.824 1.00 56.44 126 PHE A N 1
ATOM 1021 C CA . PHE A 1 126 ? 14.250 -14.267 -14.665 1.00 56.44 126 PHE A CA 1
ATOM 1022 C C . PHE A 1 126 ? 14.414 -13.826 -16.132 1.00 56.44 126 PHE A C 1
ATOM 1024 O O . PHE A 1 126 ? 15.195 -14.428 -16.860 1.00 56.44 126 PHE A O 1
ATOM 1031 N N . PHE A 1 127 ? 13.674 -12.801 -16.572 1.00 51.34 127 PHE A N 1
ATOM 1032 C CA . PHE A 1 127 ? 13.685 -12.289 -17.950 1.00 51.34 127 PHE A CA 1
ATOM 1033 C C . PHE A 1 127 ? 14.596 -11.063 -18.173 1.00 51.34 127 PHE A C 1
ATOM 1035 O O . PHE A 1 127 ? 14.751 -10.646 -19.320 1.00 51.34 127 PHE A O 1
ATOM 1042 N N . ILE A 1 128 ? 15.175 -10.499 -17.106 1.00 48.72 128 ILE A N 1
ATOM 1043 C CA . ILE A 1 128 ? 16.219 -9.450 -17.119 1.00 48.72 128 ILE A CA 1
ATOM 1044 C C . ILE A 1 128 ? 17.591 -10.111 -17.011 1.00 48.72 128 ILE A C 1
ATOM 1046 O O . ILE A 1 128 ? 18.503 -9.683 -17.750 1.00 48.72 128 ILE A O 1
#

Organism: NCBI:txid1033014